Protein AF-A0A2T4Y6M0-F1 (afdb_monomer)

pLDDT: mean 73.63, std 18.52, range [39.19, 96.38]

Radius of gyration: 30.58 Å; Cα contacts (8 Å, |Δi|>4): 36; chains: 1; bounding box: 70×36×68 Å

Solvent-accessible surface area (backbone atoms only — not comparable to full-atom values): 4686 Å² total; per-residue (Å²): 138,86,85,84,84,79,96,80,78,76,83,75,82,69,78,80,68,81,75,69,78,66,94,73,70,71,73,69,79,70,62,42,74,50,78,46,79,47,86,93,78,46,73,48,80,46,79,35,94,67,64,64,67,60,54,52,52,50,52,53,55,64,59,68,77,106

Organism: NCBI:txid1122261

Mean predicted aligned error: 16.46 Å

Nearest PDB structures (foldseek):
  9c3c-assembly1_d  TM=3.777E-01  e=6.752E+00  Oryctolagus cuniculus
  8yt8-assembly1_D  TM=3.016E-01  e=4.834E+00  Mus musculus
  9c3c-assembly1_b  TM=3.218E-01  e=5.907E+00  Oryctolagus cuniculus
  8yt8-assembly1_B  TM=3.213E-01  e=9.430E+00  Mus musculus
  9c57-assembly1_K  TM=2.001E-01  e=7.218E+00  Homo sapiens

Sequence (66 aa):
MIVTSETDRREDARMMGAGAPSALAVAAPTPGRIEIVLRGGRRIIVEGAVDADTVLTLARGLEALR

Secondary structure (DSSP, 8-state):
------------SS-S------TT--------EEEEEPGGG-EEEEESS--HHHHHHHHHHHHHT-

Foldseek 3Di:
DDDDDDPDDDDPPPDPDPPPPPPPPPPPPQFDWDWDAAPPGDIDIDTGPDDPVVVVVVRVVVNVVD

Structure (mmCIF, N/CA/C/O backbone):
data_AF-A0A2T4Y6M0-F1
#
_entry.id   AF-A0A2T4Y6M0-F1
#
loop_
_atom_site.group_PDB
_atom_site.id
_atom_site.type_symbol
_atom_site.label_atom_id
_atom_site.label_alt_id
_atom_site.label_comp_id
_atom_site.label_asym_id
_atom_site.label_entity_id
_atom_site.label_seq_id
_atom_site.pdbx_PDB_ins_code
_atom_site.Cartn_x
_atom_site.Cartn_y
_atom_site.Cartn_z
_atom_site.occupancy
_atom_site.B_iso_or_equiv
_atom_site.auth_seq_id
_atom_site.auth_comp_id
_atom_site.auth_asym_id
_atom_site.auth_atom_id
_atom_site.pdbx_PDB_model_num
ATOM 1 N N . MET A 1 1 ? 61.608 28.714 -52.374 1.00 39.19 1 MET A N 1
ATOM 2 C CA . MET A 1 1 ? 60.582 29.372 -51.539 1.00 39.19 1 MET A CA 1
ATOM 3 C C . MET A 1 1 ? 59.233 28.879 -52.031 1.00 39.19 1 MET A C 1
ATOM 5 O O . MET A 1 1 ? 58.868 29.199 -53.151 1.00 39.19 1 MET A O 1
ATOM 9 N N . ILE A 1 2 ? 58.593 27.983 -51.279 1.00 45.81 2 ILE A N 1
ATOM 10 C CA . ILE A 1 2 ? 57.348 27.308 -51.668 1.00 45.81 2 ILE A CA 1
ATOM 11 C C . ILE A 1 2 ? 56.244 27.949 -50.829 1.00 45.81 2 ILE A C 1
ATOM 13 O O . ILE A 1 2 ? 56.316 27.908 -49.604 1.00 45.81 2 ILE A O 1
ATOM 17 N N . VAL A 1 3 ? 55.289 28.607 -51.481 1.00 50.56 3 VAL A N 1
ATOM 18 C CA . VAL A 1 3 ? 54.135 29.242 -50.833 1.00 50.56 3 VAL A CA 1
ATOM 19 C C . VAL A 1 3 ? 53.012 28.206 -50.815 1.00 50.56 3 VAL A C 1
ATOM 21 O O . VAL A 1 3 ? 52.549 27.797 -51.876 1.00 50.56 3 VAL A O 1
ATOM 24 N N . THR A 1 4 ? 52.617 27.734 -49.632 1.00 52.34 4 THR A N 1
ATOM 25 C CA . THR A 1 4 ? 51.474 26.825 -49.471 1.00 52.34 4 THR A CA 1
ATOM 26 C C . THR A 1 4 ? 50.193 27.632 -49.318 1.00 52.34 4 THR A C 1
ATOM 28 O O . THR A 1 4 ? 50.042 28.400 -48.367 1.00 52.34 4 THR A O 1
ATOM 31 N N . SER A 1 5 ? 49.304 27.450 -50.288 1.00 54.31 5 SER A N 1
ATOM 32 C CA . SER A 1 5 ? 47.940 27.960 -50.336 1.00 54.31 5 SER A CA 1
ATOM 33 C C . SER A 1 5 ? 47.029 27.331 -49.273 1.00 54.31 5 SER A C 1
ATOM 35 O O . SER A 1 5 ? 47.296 26.242 -48.772 1.00 54.31 5 SER A O 1
ATOM 37 N N . GLU A 1 6 ? 45.893 28.001 -49.069 1.00 50.84 6 GLU A N 1
ATOM 38 C CA . GLU A 1 6 ? 44.616 27.454 -48.585 1.00 50.84 6 GLU A CA 1
ATOM 39 C C . GLU A 1 6 ? 44.330 27.487 -47.078 1.00 50.84 6 GLU A C 1
ATOM 41 O O . GLU A 1 6 ? 44.163 26.482 -46.391 1.00 50.84 6 GLU A O 1
ATOM 46 N N . THR A 1 7 ? 44.085 28.703 -46.599 1.00 55.34 7 THR A N 1
ATOM 47 C CA . THR A 1 7 ? 42.900 28.994 -45.783 1.00 55.34 7 THR A CA 1
ATOM 48 C C . THR A 1 7 ? 41.612 28.762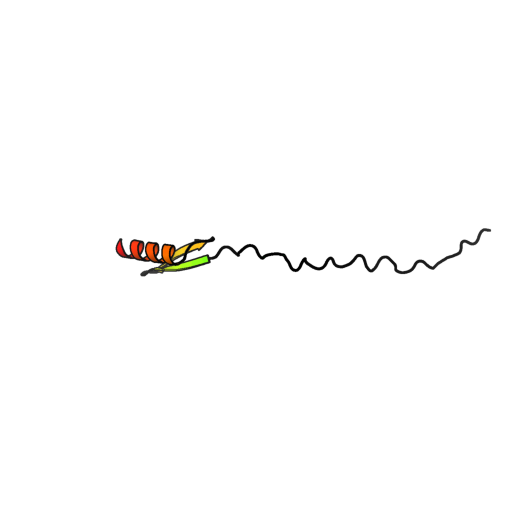 -46.598 1.00 55.34 7 THR A C 1
ATOM 50 O O . THR A 1 7 ? 41.186 29.696 -47.264 1.00 55.34 7 THR A O 1
ATOM 53 N N . ASP A 1 8 ? 41.007 27.564 -46.574 1.00 53.03 8 ASP A N 1
ATOM 54 C CA . ASP A 1 8 ? 39.560 27.344 -46.849 1.00 53.03 8 ASP A CA 1
ATOM 55 C C . ASP A 1 8 ? 39.116 25.892 -46.550 1.00 53.03 8 ASP A C 1
ATOM 57 O O . ASP A 1 8 ? 38.816 25.094 -47.430 1.00 53.03 8 ASP A O 1
ATOM 61 N N . ARG A 1 9 ? 39.082 25.503 -45.275 1.00 49.34 9 ARG A N 1
ATOM 62 C CA . ARG A 1 9 ? 38.187 24.432 -44.796 1.00 49.34 9 ARG A CA 1
ATOM 63 C C . ARG A 1 9 ? 37.619 24.910 -43.466 1.00 49.34 9 ARG A C 1
ATOM 65 O O . ARG A 1 9 ? 38.168 24.625 -42.408 1.00 49.34 9 ARG A O 1
ATOM 72 N N . ARG A 1 10 ? 36.694 25.877 -43.488 1.00 49.06 10 ARG A N 1
ATOM 73 C CA . ARG A 1 10 ? 35.248 25.596 -43.554 1.00 49.06 10 ARG A CA 1
ATOM 74 C C . ARG A 1 10 ? 34.925 24.374 -42.690 1.00 49.06 10 ARG A C 1
ATOM 76 O O . ARG A 1 10 ? 35.252 23.245 -43.015 1.00 49.06 10 ARG A O 1
ATOM 83 N N . GLU A 1 11 ? 34.513 24.593 -41.452 1.00 50.25 11 GLU A N 1
ATOM 84 C CA . GLU A 1 11 ? 33.085 24.782 -41.159 1.00 50.25 11 GLU A CA 1
ATOM 85 C C . GLU A 1 11 ? 32.228 23.514 -41.371 1.00 50.25 11 GLU A C 1
ATOM 87 O O . GLU A 1 11 ? 31.019 23.573 -41.229 1.00 50.25 11 GLU A O 1
ATOM 92 N N . ASP A 1 12 ? 32.832 22.338 -41.571 1.00 47.00 12 ASP A N 1
ATOM 93 C CA . ASP A 1 12 ? 32.106 21.056 -41.678 1.00 47.00 12 ASP A CA 1
ATOM 94 C C . ASP A 1 12 ? 32.123 20.204 -40.390 1.00 47.00 12 ASP A C 1
ATOM 96 O O . ASP A 1 12 ? 31.813 19.016 -40.403 1.00 47.00 12 ASP A O 1
ATOM 100 N N . ALA A 1 13 ? 32.481 20.790 -39.241 1.00 47.88 13 ALA A N 1
ATOM 101 C CA . ALA A 1 13 ? 32.407 20.105 -37.939 1.00 47.88 13 ALA A CA 1
ATOM 102 C C . ALA A 1 13 ? 31.199 20.529 -37.081 1.00 47.88 13 ALA A C 1
ATOM 104 O O . ALA A 1 13 ? 31.044 20.063 -35.951 1.00 47.88 13 ALA A O 1
ATOM 105 N N . ARG A 1 14 ? 30.320 21.402 -37.592 1.00 57.09 14 ARG A N 1
ATOM 106 C CA . ARG A 1 14 ? 28.973 21.588 -37.035 1.00 57.09 14 ARG A CA 1
ATOM 107 C C . ARG A 1 14 ? 28.039 20.745 -37.890 1.00 57.09 14 ARG A C 1
ATOM 109 O O . ARG A 1 14 ? 28.048 20.939 -39.092 1.00 57.09 14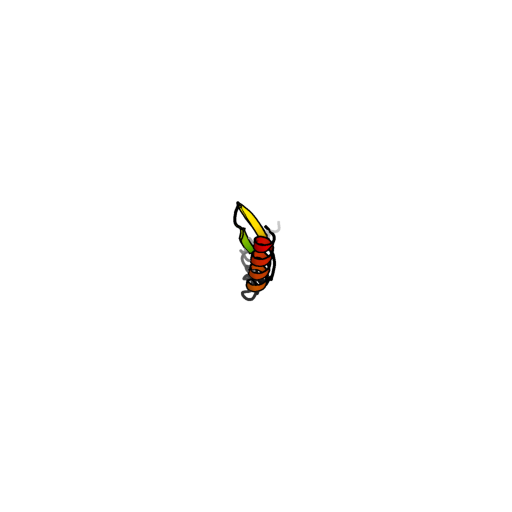 ARG A O 1
ATOM 116 N N . MET A 1 15 ? 27.238 19.879 -37.268 1.00 52.78 15 MET A N 1
ATOM 117 C CA . MET A 1 15 ? 26.258 18.944 -37.868 1.00 52.78 15 MET A CA 1
ATOM 118 C C . MET A 1 15 ? 26.622 17.448 -37.766 1.00 52.78 15 MET A C 1
ATOM 120 O O . MET A 1 15 ? 26.187 16.644 -38.581 1.00 52.78 15 MET A O 1
ATOM 124 N N . MET A 1 16 ? 27.307 17.015 -36.700 1.00 54.78 16 MET A N 1
ATOM 125 C CA . MET A 1 16 ? 26.977 15.695 -36.139 1.00 54.78 16 MET A CA 1
ATOM 126 C C . MET A 1 16 ? 25.666 15.870 -35.378 1.00 54.78 16 MET A C 1
ATOM 128 O O . MET A 1 16 ? 25.626 16.506 -34.325 1.00 54.78 16 MET A O 1
ATOM 132 N N . GLY A 1 17 ? 24.585 15.426 -36.019 1.00 55.47 17 GLY A N 1
ATOM 133 C CA . GLY A 1 17 ? 23.214 15.638 -35.591 1.00 55.47 17 GLY A CA 1
ATOM 134 C C . GLY A 1 17 ? 23.014 15.349 -34.110 1.00 55.47 17 GLY A C 1
ATOM 135 O O . GLY A 1 17 ? 23.463 14.330 -33.585 1.00 55.47 17 GLY A O 1
ATOM 136 N N . ALA A 1 18 ? 22.287 16.249 -33.454 1.00 58.41 18 ALA A N 1
ATOM 137 C CA . ALA A 1 18 ? 21.557 15.906 -32.253 1.00 58.41 18 ALA A CA 1
ATOM 138 C C . ALA A 1 18 ? 20.7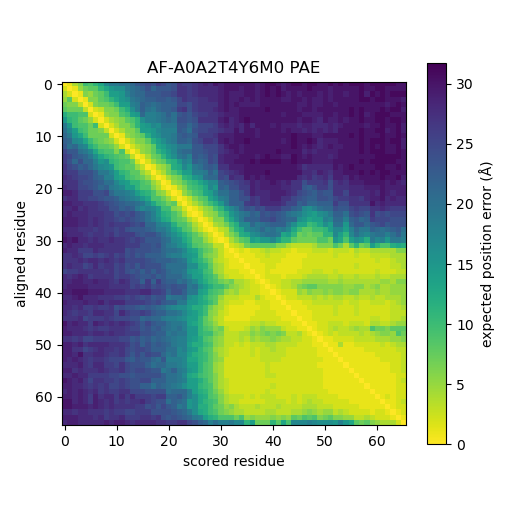04 14.679 -32.596 1.00 58.41 18 ALA A C 1
ATOM 140 O O . ALA A 1 18 ? 19.710 14.792 -33.315 1.00 58.41 18 ALA A O 1
ATOM 141 N N . GLY A 1 19 ? 21.149 13.500 -32.157 1.00 55.28 19 GLY A N 1
ATOM 142 C CA . GLY A 1 19 ? 20.346 12.292 -32.203 1.00 55.28 19 GLY A CA 1
ATOM 143 C C . GLY A 1 19 ? 19.053 12.615 -31.479 1.00 55.28 19 GLY A C 1
ATOM 144 O O . GLY A 1 19 ? 19.060 12.807 -30.263 1.00 55.28 19 GLY A O 1
ATOM 145 N N . ALA A 1 20 ? 17.974 12.785 -32.243 1.00 58.12 20 ALA A N 1
ATOM 146 C CA . ALA A 1 20 ? 16.659 13.019 -31.685 1.00 58.12 20 ALA A CA 1
ATOM 147 C C . ALA A 1 20 ? 16.419 11.937 -30.621 1.00 58.12 20 ALA A C 1
ATOM 149 O O . ALA A 1 20 ? 16.656 10.758 -30.916 1.00 58.12 20 ALA A O 1
ATOM 150 N N . PRO A 1 21 ? 16.010 12.291 -29.389 1.00 53.81 21 PRO A N 1
ATOM 151 C CA . PRO A 1 21 ? 15.625 11.276 -28.427 1.00 53.81 21 PRO A CA 1
ATOM 152 C C . PRO A 1 21 ? 14.517 10.460 -29.087 1.00 53.81 21 PRO A C 1
ATOM 154 O O . PRO A 1 21 ? 13.497 11.010 -29.503 1.00 53.81 21 PRO A O 1
ATOM 157 N N . SER A 1 22 ? 14.784 9.168 -29.282 1.00 55.75 22 SER A N 1
ATOM 158 C CA . SER A 1 22 ? 13.875 8.242 -29.945 1.00 55.75 22 SER A CA 1
ATOM 159 C C . SER A 1 22 ? 12.497 8.386 -29.297 1.00 55.75 22 SER A C 1
ATOM 161 O O . SER A 1 22 ? 12.333 8.069 -28.119 1.00 55.75 22 SER A O 1
ATOM 163 N N . ALA A 1 23 ? 11.511 8.893 -30.044 1.00 58.66 23 ALA A N 1
ATOM 164 C CA . ALA A 1 23 ? 10.154 9.193 -29.566 1.00 58.66 23 ALA A CA 1
ATOM 165 C C . ALA A 1 23 ? 9.354 7.937 -29.138 1.00 58.66 23 ALA A C 1
ATOM 167 O O . ALA A 1 23 ? 8.154 8.005 -28.894 1.00 58.66 23 ALA A O 1
ATOM 168 N N . LEU A 1 24 ? 10.030 6.788 -29.057 1.00 54.09 24 LEU A N 1
ATOM 169 C CA . LEU A 1 24 ? 9.528 5.474 -28.677 1.00 54.09 24 LEU A CA 1
ATOM 170 C C . LEU A 1 24 ? 10.217 4.927 -27.424 1.00 54.09 24 LEU A C 1
ATOM 172 O O . LEU A 1 24 ? 10.162 3.723 -27.177 1.00 54.09 24 LEU A O 1
ATOM 176 N N . ALA A 1 25 ? 10.852 5.777 -26.610 1.00 56.72 25 ALA A N 1
ATOM 177 C CA . ALA A 1 25 ? 11.079 5.421 -25.218 1.00 56.72 25 ALA A CA 1
ATOM 178 C C . ALA A 1 25 ? 9.700 5.245 -24.567 1.00 56.72 25 ALA A C 1
ATOM 180 O O . ALA A 1 25 ? 9.117 6.190 -24.041 1.00 56.72 25 ALA A O 1
ATOM 181 N N . VAL A 1 26 ? 9.149 4.032 -24.668 1.00 60.78 26 VAL A N 1
ATOM 182 C CA . VAL A 1 26 ? 8.059 3.568 -23.821 1.00 60.78 26 VAL A CA 1
ATOM 183 C C . VAL A 1 26 ? 8.561 3.829 -22.417 1.00 60.78 26 VAL A C 1
ATOM 185 O O . VAL A 1 26 ? 9.500 3.170 -21.968 1.00 60.78 26 VAL A O 1
ATOM 188 N N . ALA A 1 27 ? 8.018 4.862 -21.770 1.00 61.66 27 ALA A N 1
ATOM 189 C CA . ALA A 1 27 ? 8.286 5.103 -20.371 1.00 61.66 27 ALA A CA 1
ATOM 190 C C . ALA A 1 27 ? 7.951 3.786 -19.681 1.00 61.66 27 ALA A C 1
ATOM 192 O O . ALA A 1 27 ? 6.795 3.352 -19.710 1.00 61.66 27 ALA A O 1
ATOM 193 N N . ALA A 1 28 ? 8.975 3.104 -19.161 1.00 64.31 28 ALA A N 1
ATOM 194 C CA . ALA A 1 28 ? 8.743 1.965 -18.296 1.00 64.31 28 ALA A CA 1
ATOM 195 C C . ALA A 1 28 ? 7.717 2.450 -17.266 1.00 64.31 28 ALA A C 1
ATOM 197 O O . ALA A 1 28 ? 7.924 3.551 -16.739 1.00 64.31 28 ALA A O 1
ATOM 198 N N . PRO A 1 29 ? 6.594 1.733 -17.062 1.00 61.16 29 PRO A N 1
ATOM 199 C CA . PRO A 1 29 ? 5.562 2.180 -16.143 1.00 61.16 29 PRO A CA 1
ATOM 200 C C . PRO A 1 29 ? 6.260 2.539 -14.842 1.00 61.16 29 PRO A C 1
ATOM 202 O O . PRO A 1 29 ? 6.923 1.693 -14.235 1.00 61.16 29 PRO A O 1
ATOM 205 N N . THR A 1 30 ? 6.221 3.826 -14.495 1.00 66.38 30 THR A N 1
ATOM 206 C CA . THR A 1 30 ? 6.845 4.308 -13.275 1.00 66.38 30 THR A CA 1
ATOM 207 C C . THR A 1 30 ? 6.238 3.482 -12.153 1.00 66.38 30 THR A C 1
ATOM 209 O O . THR A 1 30 ? 5.007 3.412 -12.081 1.00 66.38 30 THR A O 1
ATOM 212 N N . PRO A 1 31 ? 7.056 2.801 -11.329 1.00 68.62 31 PRO A N 1
ATOM 213 C CA . PRO A 1 31 ? 6.549 2.041 -10.201 1.00 68.62 31 PRO A CA 1
ATOM 214 C C . PRO A 1 31 ? 5.565 2.919 -9.431 1.00 68.62 31 PRO A C 1
ATOM 216 O O . PRO A 1 31 ? 5.934 3.994 -8.952 1.00 68.62 31 PRO A O 1
ATOM 219 N N . GLY A 1 32 ? 4.296 2.511 -9.400 1.00 82.94 32 GLY A N 1
ATOM 220 C CA . GLY A 1 32 ? 3.266 3.247 -8.684 1.00 82.94 32 GLY A CA 1
ATOM 221 C C . GLY A 1 32 ? 3.639 3.309 -7.208 1.00 82.94 32 GLY A C 1
ATOM 222 O O . GLY A 1 32 ? 4.201 2.360 -6.659 1.00 82.94 32 GLY A O 1
ATOM 223 N N . ARG A 1 33 ? 3.355 4.437 -6.559 1.00 89.50 33 ARG A N 1
ATOM 224 C CA . ARG A 1 33 ? 3.487 4.562 -5.109 1.00 89.50 33 ARG A CA 1
ATOM 225 C C . ARG A 1 33 ? 2.110 4.772 -4.513 1.00 89.50 33 ARG A C 1
ATOM 227 O O . ARG A 1 33 ? 1.412 5.708 -4.892 1.00 89.50 33 ARG A O 1
ATOM 234 N N . ILE A 1 34 ? 1.738 3.907 -3.580 1.00 91.25 34 ILE A N 1
ATOM 235 C CA . ILE A 1 34 ? 0.478 3.990 -2.845 1.00 91.25 34 ILE A CA 1
ATOM 236 C C . ILE A 1 34 ? 0.814 4.305 -1.391 1.00 91.25 34 ILE A C 1
ATOM 238 O O . ILE A 1 34 ? 1.571 3.577 -0.748 1.00 91.25 34 ILE A O 1
ATOM 242 N N . GLU A 1 35 ? 0.245 5.391 -0.871 1.00 93.75 35 GLU A N 1
ATOM 243 C CA . GLU A 1 35 ? 0.339 5.768 0.538 1.00 93.75 35 GLU A CA 1
ATOM 244 C C . GLU A 1 35 ? -1.053 5.721 1.170 1.00 93.75 35 GLU A C 1
ATOM 246 O O . GLU A 1 35 ? -1.975 6.402 0.722 1.00 93.75 35 GLU A O 1
ATOM 251 N N . ILE A 1 36 ? -1.207 4.914 2.220 1.00 93.12 36 ILE A N 1
ATOM 252 C CA . ILE A 1 36 ? -2.447 4.816 2.994 1.00 93.12 36 ILE A CA 1
ATOM 253 C C . ILE A 1 36 ? -2.174 5.283 4.416 1.00 93.12 36 ILE A C 1
ATOM 255 O O . ILE A 1 36 ? -1.324 4.730 5.116 1.00 93.12 36 ILE A O 1
ATOM 259 N N . VAL A 1 37 ? -2.940 6.272 4.865 1.00 92.88 37 VAL A N 1
ATOM 260 C CA . VAL A 1 37 ? -2.922 6.744 6.250 1.00 92.88 37 VAL A CA 1
ATOM 261 C C . VAL A 1 37 ? -4.036 6.038 7.018 1.00 92.88 37 VAL A C 1
ATOM 263 O O . VAL A 1 37 ? -5.214 6.203 6.711 1.00 92.88 37 VAL A O 1
ATOM 266 N N . LEU A 1 38 ? -3.660 5.240 8.015 1.00 90.62 38 LEU A N 1
ATOM 267 C CA . LEU A 1 38 ? -4.591 4.539 8.898 1.00 90.62 38 LEU A CA 1
ATOM 268 C C . LEU A 1 38 ? -5.015 5.432 10.070 1.00 90.62 38 LEU A C 1
ATOM 270 O O . LEU A 1 38 ? -4.362 6.434 10.394 1.00 90.62 38 LEU A O 1
ATOM 274 N N . ARG A 1 39 ? -6.060 5.019 10.799 1.00 86.12 39 ARG A N 1
ATOM 275 C CA . ARG A 1 39 ? -6.474 5.694 12.035 1.00 86.12 39 ARG A CA 1
ATOM 276 C C . ARG A 1 39 ? -5.307 5.750 13.039 1.00 86.12 39 ARG A C 1
ATOM 278 O O . ARG A 1 39 ? -4.487 4.839 13.133 1.00 86.12 39 ARG A O 1
ATOM 285 N N . GLY A 1 40 ? -5.159 6.838 13.790 1.00 85.31 40 GLY A N 1
ATOM 286 C CA . GLY A 1 40 ? -4.053 6.980 14.754 1.00 85.31 40 GLY A CA 1
ATOM 287 C C . GLY A 1 40 ? -2.667 7.220 14.134 1.00 85.31 40 GLY A C 1
ATOM 288 O O . GLY A 1 40 ? -1.663 6.994 14.798 1.00 85.31 40 GLY A O 1
ATOM 289 N N . GLY A 1 41 ? -2.603 7.653 12.871 1.00 88.44 41 GLY A N 1
ATOM 290 C CA . GLY A 1 41 ? -1.392 8.232 12.275 1.00 88.44 41 GLY A CA 1
ATOM 291 C C . GLY A 1 41 ? -0.370 7.236 11.724 1.00 88.44 41 GLY A C 1
ATOM 292 O O . GLY A 1 41 ? 0.687 7.655 11.258 1.00 88.44 41 GLY A O 1
ATOM 293 N N . ARG A 1 42 ? -0.668 5.9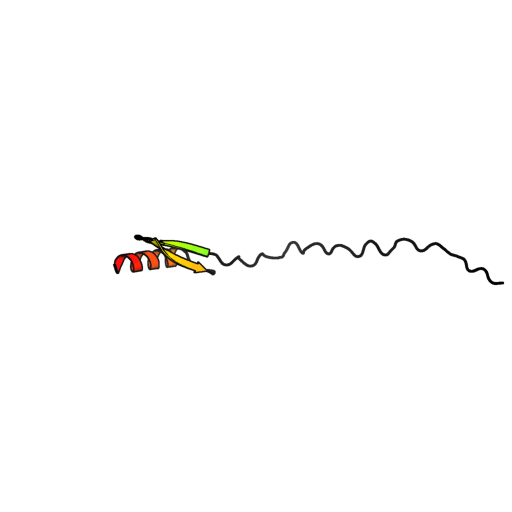31 11.736 1.00 90.12 42 ARG A N 1
ATOM 294 C CA . ARG A 1 42 ? 0.176 4.923 11.071 1.00 90.12 42 ARG A CA 1
ATOM 295 C C . ARG A 1 42 ? 0.044 5.048 9.554 1.00 90.12 42 ARG A C 1
ATOM 297 O O . ARG A 1 42 ? -1.022 5.409 9.059 1.00 90.12 42 ARG A O 1
ATOM 304 N N . ARG A 1 43 ? 1.102 4.710 8.819 1.00 93.12 43 ARG A N 1
ATOM 305 C CA . ARG A 1 43 ? 1.142 4.797 7.354 1.00 93.12 43 ARG A CA 1
ATOM 306 C C . ARG A 1 43 ? 1.591 3.477 6.743 1.00 93.12 43 ARG A C 1
ATOM 308 O O . ARG A 1 43 ? 2.505 2.847 7.266 1.00 93.12 43 ARG A O 1
ATOM 315 N N . ILE A 1 44 ? 0.949 3.086 5.648 1.00 91.94 44 ILE A N 1
ATOM 316 C CA . ILE A 1 44 ? 1.368 1.987 4.774 1.00 91.94 44 ILE A CA 1
ATOM 317 C C . ILE A 1 44 ? 1.884 2.625 3.488 1.00 91.94 44 ILE A C 1
ATOM 319 O O . ILE A 1 44 ? 1.179 3.430 2.882 1.00 91.94 44 ILE A O 1
ATOM 323 N N . ILE A 1 45 ? 3.103 2.272 3.090 1.00 93.62 45 ILE A N 1
ATOM 324 C CA . ILE A 1 45 ? 3.735 2.746 1.859 1.00 93.62 45 ILE A CA 1
ATOM 325 C C . ILE A 1 45 ? 4.033 1.515 1.014 1.00 93.62 45 ILE A C 1
ATOM 327 O O . ILE A 1 45 ? 4.720 0.604 1.473 1.00 93.62 45 ILE A O 1
ATOM 331 N N . VAL A 1 46 ? 3.502 1.495 -0.203 1.00 93.56 46 VAL A N 1
ATOM 332 C CA . VAL A 1 46 ? 3.733 0.432 -1.181 1.00 93.56 46 VAL A CA 1
ATOM 333 C C . VAL A 1 46 ? 4.348 1.053 -2.422 1.00 93.56 46 VAL A C 1
ATOM 335 O O . VAL A 1 46 ? 3.839 2.047 -2.937 1.00 93.56 46 VAL A O 1
ATOM 338 N N . GLU A 1 47 ? 5.443 0.467 -2.886 1.00 92.69 47 GLU A N 1
ATOM 339 C CA . GLU A 1 47 ? 6.140 0.857 -4.108 1.00 92.69 47 GLU A CA 1
ATOM 340 C C . GLU A 1 47 ? 6.096 -0.309 -5.094 1.00 92.69 47 GLU A C 1
ATOM 342 O O . GLU A 1 47 ? 6.258 -1.464 -4.697 1.00 92.69 47 GLU A O 1
ATOM 347 N N . GLY A 1 48 ? 5.879 -0.017 -6.375 1.00 88.38 48 GLY A N 1
ATOM 348 C CA . GLY A 1 48 ? 5.833 -1.039 -7.416 1.00 88.38 48 GLY A CA 1
ATOM 349 C C . GLY A 1 48 ? 4.508 -1.098 -8.162 1.00 88.38 48 GLY A C 1
ATOM 350 O O . GLY A 1 48 ? 3.582 -0.323 -7.937 1.00 88.38 48 GLY A O 1
ATOM 351 N N . ALA A 1 49 ? 4.425 -2.054 -9.081 1.00 86.69 49 ALA A N 1
ATOM 352 C CA . ALA A 1 49 ? 3.175 -2.409 -9.734 1.00 86.69 49 ALA A CA 1
ATOM 353 C C . ALA A 1 49 ? 2.344 -3.267 -8.769 1.00 86.69 49 ALA A C 1
ATOM 355 O O . ALA A 1 49 ? 2.420 -4.494 -8.793 1.00 86.69 49 ALA A O 1
ATOM 356 N N . VAL A 1 50 ? 1.601 -2.609 -7.879 1.00 86.44 50 VAL A N 1
ATOM 357 C CA . VAL A 1 50 ? 0.700 -3.270 -6.932 1.00 86.44 50 VAL A CA 1
ATOM 358 C C . VAL A 1 50 ? -0.720 -2.784 -7.167 1.00 86.44 50 VAL A C 1
ATOM 360 O O . VAL A 1 50 ? -0.967 -1.595 -7.359 1.00 86.44 50 VAL A O 1
ATOM 363 N N . ASP A 1 51 ? -1.647 -3.733 -7.154 1.00 89.62 51 ASP A N 1
ATOM 364 C CA . AS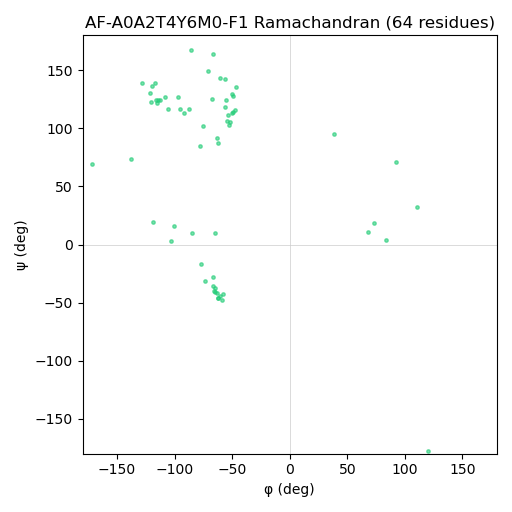P A 1 51 ? -3.072 -3.480 -7.287 1.00 89.62 51 ASP A CA 1
ATOM 365 C C . ASP A 1 51 ? -3.623 -2.723 -6.065 1.00 89.62 51 ASP A C 1
ATOM 367 O O . ASP A 1 51 ? -3.457 -3.153 -4.920 1.00 89.62 51 ASP A O 1
ATOM 371 N N . ALA A 1 52 ? -4.279 -1.586 -6.304 1.00 88.56 52 ALA A N 1
ATOM 372 C CA . ALA A 1 52 ? -4.739 -0.695 -5.240 1.00 88.56 52 ALA A CA 1
ATOM 373 C C . ALA A 1 52 ? -5.837 -1.323 -4.367 1.00 88.56 52 ALA A C 1
ATOM 375 O O . ALA A 1 52 ? -5.837 -1.114 -3.151 1.00 88.56 52 ALA A O 1
ATOM 376 N N . ASP A 1 53 ? -6.730 -2.124 -4.949 1.00 93.69 53 ASP A N 1
ATOM 377 C CA . ASP A 1 53 ? -7.798 -2.814 -4.219 1.00 93.69 5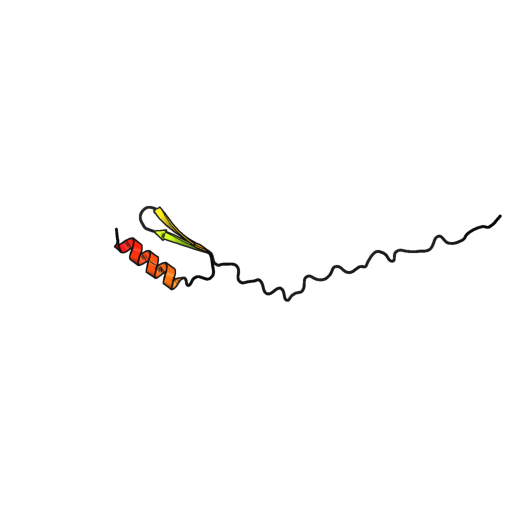3 ASP A CA 1
ATOM 378 C C . ASP A 1 53 ? -7.236 -3.846 -3.236 1.00 93.69 53 ASP A C 1
ATOM 380 O O . ASP A 1 53 ? -7.703 -3.967 -2.095 1.00 93.69 53 ASP A O 1
ATOM 384 N N . THR A 1 54 ? -6.160 -4.528 -3.628 1.00 93.75 54 THR A N 1
ATOM 385 C CA . THR A 1 54 ? -5.406 -5.430 -2.752 1.00 93.75 54 THR A CA 1
ATOM 386 C C . THR A 1 54 ? -4.808 -4.672 -1.564 1.00 93.75 54 THR A C 1
ATOM 388 O O . THR A 1 54 ? -4.956 -5.106 -0.415 1.00 93.75 54 THR A O 1
ATOM 391 N N . VAL A 1 55 ? -4.190 -3.506 -1.798 1.00 94.12 55 VAL A N 1
ATOM 392 C CA . VAL A 1 55 ? -3.620 -2.683 -0.714 1.00 94.12 55 VAL A CA 1
ATOM 393 C C . VAL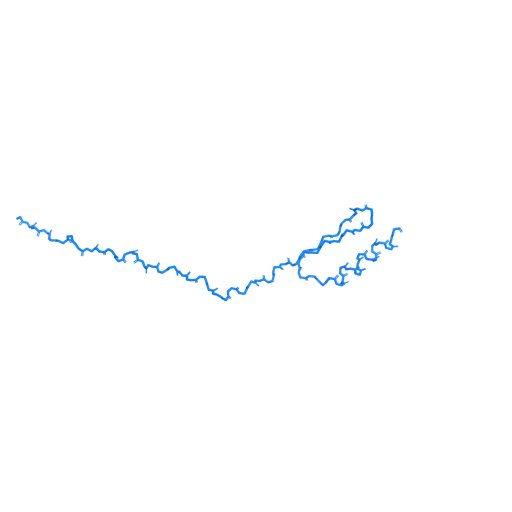 A 1 55 ? -4.718 -2.150 0.216 1.00 94.12 55 VAL A C 1
ATOM 395 O O . VAL A 1 55 ? -4.556 -2.167 1.438 1.00 94.12 55 VAL A O 1
ATOM 398 N N . LEU A 1 56 ? -5.864 -1.732 -0.326 1.00 93.62 56 LEU A N 1
ATOM 399 C CA . LEU A 1 56 ? -7.008 -1.277 0.470 1.00 93.62 56 LEU A CA 1
ATOM 400 C C . LEU A 1 56 ? -7.604 -2.401 1.325 1.00 93.62 56 LEU A C 1
ATOM 402 O O . LEU A 1 56 ? -7.943 -2.176 2.490 1.00 93.62 56 LEU A O 1
ATOM 406 N N . THR A 1 57 ? -7.704 -3.612 0.779 1.00 96.38 57 THR A N 1
ATOM 407 C CA . THR A 1 57 ? -8.197 -4.790 1.506 1.00 96.38 57 THR A CA 1
ATOM 408 C C . THR A 1 57 ? -7.282 -5.123 2.682 1.00 96.38 57 THR A C 1
ATOM 410 O O . THR A 1 57 ? -7.753 -5.287 3.810 1.00 96.38 57 THR A O 1
ATOM 413 N N . LEU A 1 58 ? -5.965 -5.128 2.451 1.00 92.88 58 LEU A N 1
ATOM 414 C CA . LEU A 1 58 ? -4.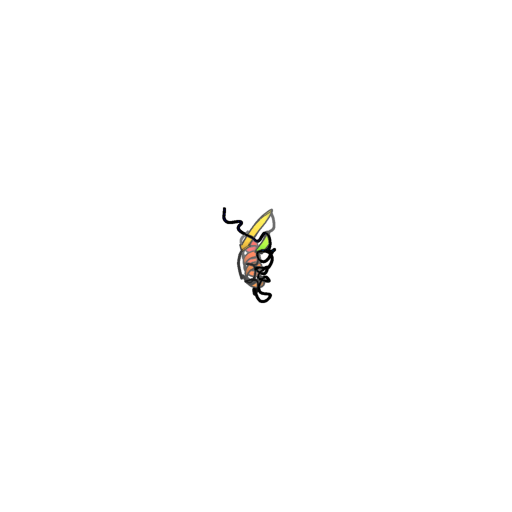966 -5.309 3.503 1.00 92.88 58 LEU A CA 1
ATOM 415 C C . LEU A 1 58 ? -5.085 -4.229 4.588 1.00 92.88 58 LEU A C 1
ATOM 417 O O . LEU A 1 58 ? -5.123 -4.550 5.776 1.00 92.88 58 LEU A O 1
ATOM 421 N N . ALA A 1 59 ? -5.179 -2.956 4.194 1.00 93.44 59 ALA A N 1
ATOM 422 C CA . ALA A 1 59 ? -5.303 -1.837 5.125 1.00 93.44 59 ALA A CA 1
ATOM 423 C C . ALA A 1 59 ? -6.528 -1.978 6.042 1.00 93.44 59 ALA A C 1
ATOM 425 O O . ALA A 1 59 ? -6.417 -1.768 7.251 1.00 93.44 59 ALA A O 1
ATOM 426 N N . ARG A 1 60 ? -7.677 -2.396 5.493 1.00 93.69 60 ARG A N 1
ATOM 427 C CA . ARG A 1 60 ? -8.891 -2.674 6.279 1.00 93.69 60 ARG A CA 1
ATOM 428 C C . ARG A 1 60 ? -8.691 -3.827 7.262 1.00 93.69 60 ARG A C 1
ATOM 430 O O . ARG A 1 60 ? -9.106 -3.707 8.411 1.00 93.69 60 ARG A O 1
ATOM 437 N N . GLY A 1 61 ? -8.026 -4.905 6.847 1.00 94.00 61 GLY A N 1
ATOM 438 C CA . GLY A 1 61 ? -7.686 -6.018 7.740 1.00 94.00 61 GLY A CA 1
ATOM 439 C C . GLY A 1 61 ? -6.796 -5.580 8.909 1.00 94.00 61 GLY A C 1
ATOM 440 O O . GLY A 1 61 ? -7.076 -5.903 10.059 1.00 94.00 61 GLY A O 1
ATOM 441 N N 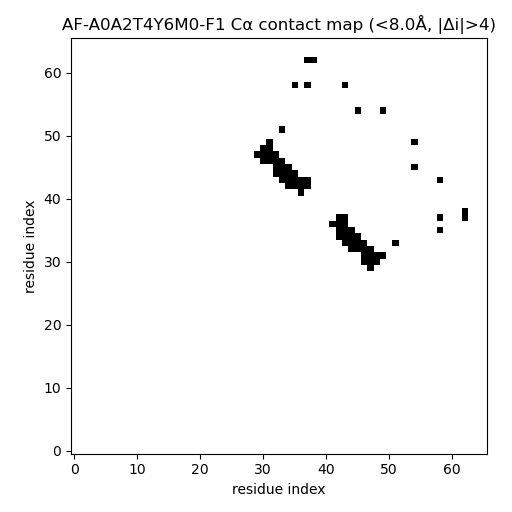. LEU A 1 62 ? -5.769 -4.770 8.639 1.00 90.12 62 LEU A N 1
ATOM 442 C CA . LEU A 1 62 ? -4.863 -4.234 9.665 1.00 90.12 62 LEU A CA 1
ATOM 443 C C . LEU A 1 62 ? -5.537 -3.246 10.633 1.00 90.12 62 LEU A C 1
ATOM 445 O O . LEU A 1 62 ? -5.091 -3.099 11.774 1.00 90.12 62 LEU A O 1
ATOM 449 N N . GLU A 1 63 ? -6.578 -2.542 10.190 1.00 89.75 63 GLU A N 1
ATOM 450 C CA . GLU A 1 63 ? -7.414 -1.697 11.054 1.00 89.75 63 GLU A CA 1
ATOM 451 C C . GLU A 1 63 ? -8.337 -2.527 11.955 1.00 89.75 63 GLU A C 1
ATOM 453 O O . GLU A 1 63 ? -8.604 -2.105 13.075 1.00 89.75 63 GLU A O 1
ATOM 458 N N . ALA A 1 64 ? -8.782 -3.704 11.505 1.00 91.38 64 ALA A N 1
ATOM 459 C CA . ALA A 1 64 ? -9.659 -4.596 12.268 1.00 91.38 64 ALA A CA 1
ATOM 460 C C . ALA A 1 64 ? -8.939 -5.400 13.369 1.00 91.38 64 ALA A C 1
ATOM 462 O O . ALA A 1 64 ? -9.591 -5.928 14.263 1.00 91.38 64 ALA A O 1
ATOM 463 N N . LEU A 1 65 ? -7.607 -5.494 13.317 1.00 84.56 65 LEU A N 1
ATOM 464 C CA . LEU A 1 65 ? -6.773 -6.166 14.328 1.00 84.56 65 LEU A CA 1
ATOM 465 C C . LEU A 1 65 ? -6.414 -5.270 15.530 1.00 84.56 65 LEU A C 1
ATOM 467 O O . LEU A 1 65 ? -5.520 -5.617 16.304 1.00 84.56 65 LEU A O 1
ATOM 471 N N . ARG A 1 66 ? -7.034 -4.095 15.652 1.00 70.81 66 ARG A N 1
ATOM 472 C CA . ARG A 1 66 ? -6.756 -3.107 16.702 1.00 70.81 66 ARG A CA 1
ATOM 473 C C . ARG A 1 66 ? -7.807 -3.095 17.793 1.00 70.81 66 ARG A C 1
ATOM 475 O O . ARG A 1 66 ? -9.001 -3.236 17.456 1.00 70.81 66 ARG A O 1
#